Protein AF-A0A258F0G2-F1 (afdb_monomer)

Foldseek 3Di:
DDDDDDVVDDDDDDDDPCRQVVCAVQWPDHSVVCVVDDDDDDTDGPPCPLCNLLVVCQVPVDDRPDLSVLCVHQACRVVHVNVVVVVVCVVPPDDDDDAPLCVVLVVLVVVLVVCVVVPDDNVVSVVVSVVSSVVVCVVCVNRVD

Secondary structure (DSSP, 8-state):
------TT-------STTHHHHHTTTBSS--THHHHS-------BSS--HHHHHHHHHHH-PPPSSHHHHTTSTTTSTT-TTTHHHHHHHHH--PPPP-TTHHHHHHHHHHHHHHHHTT--HHHHHHHHHHHHHHHHHHTGGGG-

Mean predicted aligned error: 9.6 Å

pLDDT: mean 90.9, std 8.43, range [42.31, 98.75]

Solvent-accessible surface area (backbone atoms only — not comparable to full-atom values): 8916 Å² total; per-residue (Å²): 134,89,75,90,80,66,88,90,63,81,90,82,88,83,78,67,98,53,44,61,68,64,44,47,81,38,31,71,45,87,52,68,66,56,78,79,42,91,80,85,82,84,65,50,70,56,62,72,48,46,62,54,45,14,52,49,20,64,73,71,70,50,85,48,96,42,72,70,12,17,61,70,25,76,44,46,10,91,90,21,90,49,32,63,51,59,57,49,45,72,75,69,61,74,88,76,82,91,58,80,58,49,76,56,48,53,49,45,50,51,48,36,52,52,43,39,75,73,68,45,60,62,66,65,40,51,51,53,36,50,52,53,46,51,52,51,36,59,76,52,64,48,61,83,103

Radius of gyration: 25.17 Å; Cα contacts (8 Å, |Δi|>4): 102; chains: 1; bounding box: 66×37×66 Å

Sequence (145 aa):
MTGEAALDRSLWTVTGADALTFLQGLVSNDLRPLEAAPGIVWAALLTPQGKYLADFSNGIGLIPPTKTSAAMTENYKDGGPMAVFFGLTQAQALVRPVTPGYVVQAKVFEKALADIANGAEVTATLDAAVDEINADIEKNGGYGH

Structure (mmCIF, N/CA/C/O backbone):
data_AF-A0A258F0G2-F1
#
_entry.id   AF-A0A258F0G2-F1
#
loop_
_atom_site.group_PDB
_atom_site.id
_atom_site.type_symbol
_atom_site.label_atom_id
_atom_site.label_alt_id
_atom_site.label_comp_id
_atom_site.label_asym_id
_atom_site.label_entity_id
_atom_site.label_seq_id
_atom_site.pdbx_PDB_ins_code
_atom_site.Cartn_x
_atom_site.Cartn_y
_atom_site.Cartn_z
_atom_site.occupancy
_atom_site.B_iso_or_equiv
_atom_site.auth_seq_id
_atom_site.auth_comp_id
_atom_site.auth_asym_id
_atom_site.auth_atom_id
_atom_site.pdbx_PDB_model_num
ATOM 1 N N . MET A 1 1 ? -41.819 8.157 30.376 1.00 42.31 1 MET A N 1
ATOM 2 C CA . MET A 1 1 ? -41.319 8.013 28.995 1.00 42.31 1 MET A CA 1
ATOM 3 C C . MET A 1 1 ? -40.716 6.634 28.864 1.00 42.31 1 MET A C 1
ATOM 5 O O . MET A 1 1 ? -39.792 6.324 29.603 1.00 42.31 1 MET A O 1
ATOM 9 N N . THR A 1 2 ? -41.272 5.797 28.000 1.00 59.69 2 THR A N 1
ATOM 10 C CA . THR A 1 2 ? -40.657 4.532 27.589 1.00 59.69 2 THR A CA 1
ATOM 11 C C . THR A 1 2 ? -39.527 4.874 26.619 1.00 59.69 2 THR A C 1
ATOM 13 O O . THR A 1 2 ? -39.788 5.421 25.552 1.00 59.69 2 THR A O 1
ATOM 16 N N . GLY A 1 3 ? -38.277 4.666 27.037 1.00 69.88 3 GLY A N 1
ATOM 17 C CA . GLY A 1 3 ? -37.106 4.872 26.182 1.00 69.88 3 GLY A CA 1
ATOM 18 C C . GLY A 1 3 ? -37.021 3.819 25.076 1.00 69.88 3 GLY A C 1
ATOM 19 O O . GLY A 1 3 ? -37.600 2.739 25.195 1.00 69.88 3 GLY A O 1
ATOM 20 N N . GLU A 1 4 ? -36.305 4.142 24.003 1.00 75.75 4 GLU A N 1
ATOM 21 C CA . GLU A 1 4 ? -36.025 3.221 22.900 1.00 75.75 4 GLU A CA 1
ATOM 22 C C . GLU A 1 4 ? -35.183 2.030 23.388 1.00 75.75 4 GLU A C 1
ATOM 24 O O . GLU A 1 4 ? -34.173 2.210 24.071 1.00 75.75 4 GLU A O 1
ATOM 29 N N . ALA A 1 5 ? -35.606 0.808 23.053 1.00 77.12 5 ALA A N 1
ATOM 30 C CA . ALA A 1 5 ? -34.895 -0.422 23.383 1.00 77.12 5 ALA A CA 1
ATOM 31 C C . ALA A 1 5 ? -34.217 -0.982 22.125 1.00 77.12 5 ALA A C 1
ATOM 33 O O . ALA A 1 5 ? -34.892 -1.441 21.206 1.00 77.12 5 ALA A O 1
ATOM 34 N N . ALA A 1 6 ? -32.884 -0.973 22.102 1.00 78.06 6 ALA A N 1
ATOM 35 C CA . ALA A 1 6 ? -32.083 -1.598 21.052 1.00 78.06 6 ALA A CA 1
ATOM 36 C C . ALA A 1 6 ? -31.651 -3.004 21.504 1.00 78.06 6 ALA A C 1
ATOM 38 O O . ALA A 1 6 ? -30.596 -3.176 22.116 1.00 78.06 6 ALA A O 1
ATOM 39 N N . LEU A 1 7 ? -32.512 -3.999 21.262 1.00 84.62 7 LEU A N 1
ATOM 40 C CA . LEU A 1 7 ? -32.326 -5.393 21.708 1.00 84.62 7 LEU A CA 1
ATOM 41 C C . LEU A 1 7 ? -31.126 -6.100 21.048 1.00 84.62 7 LEU A C 1
ATOM 43 O O . LEU A 1 7 ? -30.706 -7.159 21.502 1.00 84.62 7 LEU A O 1
ATOM 47 N N . ASP A 1 8 ? -30.580 -5.517 19.985 1.00 88.44 8 ASP A N 1
ATOM 48 C CA . ASP A 1 8 ? -29.415 -5.975 19.231 1.00 88.44 8 ASP A CA 1
ATOM 49 C C . ASP A 1 8 ? -28.083 -5.410 19.760 1.00 88.44 8 ASP A C 1
ATOM 51 O O . ASP A 1 8 ? -27.016 -5.754 19.250 1.00 88.44 8 ASP A O 1
ATOM 55 N N . ARG A 1 9 ? -28.118 -4.548 20.784 1.00 84.06 9 ARG A N 1
ATOM 56 C CA . ARG A 1 9 ? -26.926 -3.915 21.363 1.00 84.06 9 ARG A CA 1
ATOM 57 C C . ARG A 1 9 ? -26.572 -4.520 22.712 1.00 84.0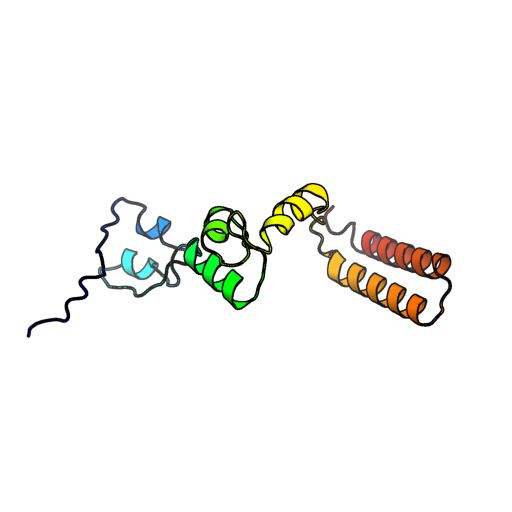6 9 ARG A C 1
ATOM 59 O O . ARG A 1 9 ? -27.430 -4.893 23.506 1.00 84.06 9 ARG A O 1
ATOM 66 N N . SER A 1 10 ? -25.277 -4.573 23.000 1.00 86.00 10 SER A N 1
ATOM 67 C CA . SER A 1 10 ? -24.752 -4.999 24.298 1.00 86.00 10 SER A CA 1
ATOM 68 C C . SER A 1 10 ? -23.925 -3.884 24.921 1.00 86.00 10 SER A C 1
ATOM 70 O O . SER A 1 10 ? -23.143 -3.230 24.230 1.00 86.00 10 SER A O 1
ATOM 72 N N . LEU A 1 11 ? -24.079 -3.686 26.231 1.00 86.94 11 LEU A N 1
ATOM 73 C CA . LEU A 1 11 ? -23.231 -2.789 27.008 1.00 86.94 11 LEU A CA 1
ATOM 74 C C . LEU A 1 11 ? -22.056 -3.579 27.582 1.00 86.94 11 LEU A C 1
ATOM 76 O O . LEU A 1 11 ? -22.252 -4.603 28.234 1.00 86.94 11 LEU A O 1
ATOM 80 N N . TRP A 1 12 ? -20.850 -3.074 27.354 1.00 87.06 12 TRP A N 1
ATOM 81 C CA . TRP A 1 12 ? -19.622 -3.628 27.908 1.00 87.06 12 TRP A CA 1
ATOM 82 C C . TRP A 1 12 ? -19.013 -2.604 28.858 1.00 87.06 12 TRP A C 1
ATOM 84 O O . TRP A 1 12 ? -18.847 -1.441 28.492 1.00 87.06 12 TRP A O 1
ATOM 94 N N . THR A 1 13 ? -18.671 -3.039 30.070 1.00 92.62 13 THR A N 1
ATOM 95 C CA . THR A 1 13 ? -17.966 -2.199 31.043 1.00 92.62 13 THR A CA 1
ATOM 96 C C . THR A 1 13 ? -16.479 -2.512 30.977 1.00 92.62 13 THR A C 1
ATOM 98 O O . THR A 1 13 ? -16.071 -3.645 31.225 1.00 92.62 13 THR A O 1
ATOM 101 N N . VAL A 1 14 ? -15.669 -1.503 30.661 1.00 88.12 14 VAL A N 1
ATOM 102 C CA . VAL A 1 14 ? -14.205 -1.592 30.682 1.00 88.12 14 VAL A CA 1
ATOM 103 C C . VAL A 1 14 ? -13.708 -0.951 31.976 1.00 88.12 14 VAL A C 1
ATOM 105 O O . VAL A 1 14 ? -14.079 0.178 32.289 1.00 88.12 14 VAL A O 1
ATOM 108 N N . THR A 1 15 ? -12.897 -1.674 32.747 1.00 90.62 15 THR A N 1
ATOM 109 C CA . THR A 1 15 ? -12.404 -1.246 34.069 1.00 90.62 15 THR A CA 1
ATOM 110 C C . THR A 1 15 ? -10.882 -1.329 34.146 1.00 90.62 15 THR A C 1
ATOM 112 O O . THR A 1 15 ? -10.275 -2.100 33.409 1.00 90.62 15 THR A O 1
ATOM 115 N N . GLY A 1 16 ? -10.274 -0.611 35.092 1.00 93.44 16 GLY A N 1
ATOM 116 C CA . GLY A 1 16 ? -8.824 -0.598 35.324 1.00 93.44 16 GLY A CA 1
ATOM 117 C C . GLY A 1 16 ? -8.245 0.813 35.217 1.00 93.44 16 GLY A C 1
ATOM 118 O O . GLY A 1 16 ? -8.869 1.689 34.622 1.00 93.44 16 GLY A O 1
ATOM 119 N N . ALA A 1 17 ? -7.064 1.033 35.804 1.00 92.38 17 ALA A N 1
ATOM 120 C CA . ALA A 1 17 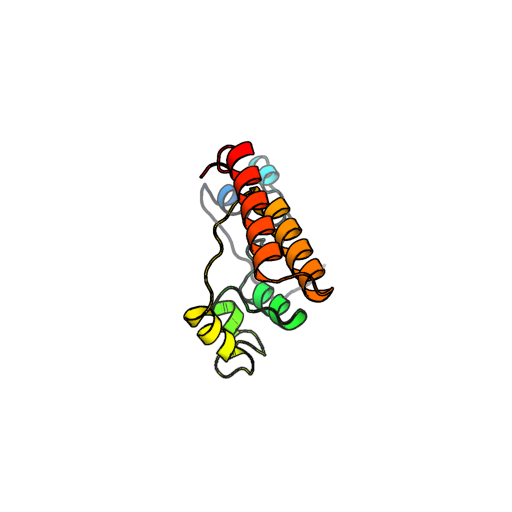? -6.420 2.351 35.832 1.00 92.38 17 ALA A CA 1
ATOM 121 C C . ALA A 1 17 ? -6.092 2.883 34.424 1.00 92.38 17 ALA A C 1
ATOM 123 O O . ALA A 1 17 ? -6.167 4.084 34.189 1.00 92.38 17 ALA A O 1
ATOM 124 N N . ASP A 1 18 ? -5.819 1.979 33.480 1.00 91.44 18 ASP A N 1
ATOM 125 C CA . ASP A 1 18 ? -5.382 2.324 32.126 1.00 91.44 18 ASP A CA 1
ATOM 126 C C . ASP A 1 18 ? -6.517 2.324 31.092 1.00 91.44 18 ASP A C 1
ATOM 128 O O . ASP A 1 18 ? -6.251 2.434 29.900 1.00 91.44 18 ASP A O 1
ATOM 132 N N . ALA A 1 19 ? -7.786 2.183 31.498 1.00 91.75 19 ALA A N 1
ATOM 133 C CA . ALA A 1 19 ? -8.899 2.003 30.557 1.00 91.75 19 ALA A CA 1
ATOM 134 C C . ALA A 1 19 ? -9.026 3.152 29.537 1.00 91.75 19 ALA A C 1
ATOM 136 O O . ALA A 1 19 ? -9.220 2.898 28.347 1.00 91.75 19 ALA A O 1
ATOM 137 N N . LEU A 1 20 ? -8.884 4.407 29.983 1.00 90.75 20 LEU A N 1
ATOM 138 C CA . LEU A 1 20 ? -8.957 5.581 29.104 1.00 90.75 20 LEU A CA 1
ATOM 139 C C . LEU A 1 20 ? -7.747 5.656 28.169 1.00 90.75 20 LEU A C 1
ATOM 141 O O . LEU A 1 20 ? -7.921 5.762 26.957 1.00 90.75 20 LEU A O 1
ATOM 145 N N . THR A 1 21 ? -6.537 5.508 28.708 1.00 89.62 21 THR A N 1
ATOM 146 C CA . THR A 1 21 ? -5.292 5.528 27.928 1.00 89.62 21 THR A CA 1
ATOM 147 C C . THR A 1 21 ? -5.233 4.392 26.909 1.00 89.62 21 THR A C 1
ATOM 149 O O . THR A 1 21 ? -4.765 4.594 25.795 1.00 89.62 21 THR A O 1
ATOM 152 N N . PHE A 1 22 ? -5.741 3.208 27.261 1.00 87.25 22 PHE A N 1
ATOM 153 C CA . PHE A 1 22 ? -5.838 2.065 26.356 1.00 87.25 22 PHE A CA 1
ATOM 154 C C . PHE A 1 22 ? -6.774 2.346 25.178 1.00 87.25 22 PHE A C 1
ATOM 156 O O . PHE A 1 22 ? -6.454 2.007 24.043 1.00 87.25 22 PHE A O 1
ATOM 163 N N . LEU A 1 23 ? -7.936 2.956 25.434 1.00 89.75 23 LEU A N 1
ATOM 164 C CA . LEU A 1 23 ? -8.902 3.284 24.386 1.00 89.75 23 LEU A CA 1
ATOM 165 C C . LEU A 1 23 ? -8.477 4.503 23.551 1.00 89.75 23 LEU A C 1
ATOM 167 O O . LEU A 1 23 ? -8.910 4.634 22.402 1.00 89.75 23 LEU A O 1
ATOM 171 N N . GLN A 1 24 ? -7.622 5.379 24.083 1.00 89.00 24 GLN A N 1
ATOM 172 C CA . GLN A 1 24 ? -7.082 6.518 23.350 1.00 89.00 24 GLN A CA 1
ATOM 173 C C . GLN A 1 24 ? -6.286 6.033 22.125 1.00 89.00 24 GLN A C 1
ATOM 175 O O . GLN A 1 24 ? -5.352 5.245 22.232 1.00 89.00 24 GLN A O 1
ATOM 180 N N . GLY A 1 25 ? -6.667 6.493 20.930 1.00 81.25 25 GLY A N 1
ATOM 181 C CA . GLY A 1 25 ? -6.082 6.020 19.667 1.00 81.25 25 GLY A CA 1
ATOM 182 C C . GLY A 1 25 ? -6.659 4.695 19.144 1.00 81.25 25 GLY A C 1
ATOM 183 O O . GLY A 1 25 ? -6.404 4.343 17.995 1.00 81.25 25 GLY A O 1
ATOM 184 N N . LEU A 1 26 ? -7.495 4.001 19.927 1.00 87.38 26 LEU A N 1
ATOM 185 C CA . LEU A 1 26 ? -8.332 2.890 19.456 1.00 87.38 26 LEU A CA 1
ATOM 186 C C . LEU A 1 26 ? -9.753 3.325 19.104 1.00 87.38 26 LEU A C 1
ATOM 188 O O . LEU A 1 26 ? -10.487 2.528 18.524 1.00 87.38 26 LEU A O 1
ATOM 192 N N . VAL A 1 27 ? -10.153 4.555 19.433 1.00 88.94 27 VAL A N 1
ATOM 193 C CA . VAL A 1 27 ? -11.466 5.120 19.100 1.00 88.94 27 VAL A CA 1
ATOM 194 C C . VAL A 1 27 ? -11.346 6.460 18.377 1.00 88.94 27 VAL A C 1
ATOM 196 O O . VAL A 1 27 ? -10.351 7.166 18.505 1.00 88.94 27 VAL A O 1
ATOM 199 N N . SER A 1 28 ? -12.362 6.813 17.591 1.00 88.38 28 SER A N 1
ATOM 200 C CA . SER A 1 28 ? -12.344 7.927 16.637 1.00 88.38 28 SER A CA 1
ATOM 201 C C . SER A 1 28 ? -12.484 9.310 17.273 1.00 88.38 28 SER A C 1
ATOM 203 O O . SER A 1 28 ? -12.701 10.283 16.554 1.00 88.38 28 SER A O 1
ATOM 205 N N . ASN A 1 29 ? -12.449 9.401 18.602 1.00 93.00 29 ASN A N 1
ATOM 206 C CA . ASN A 1 29 ? -12.651 10.641 19.335 1.00 93.00 29 ASN A CA 1
ATOM 207 C C . ASN A 1 29 ? -11.731 10.715 20.558 1.00 93.00 29 ASN A C 1
ATOM 209 O O . ASN A 1 29 ? -11.287 9.689 21.070 1.00 93.00 29 ASN A O 1
ATOM 213 N N . ASP A 1 30 ? -11.456 11.931 21.020 1.00 92.75 30 ASP A N 1
ATOM 214 C CA . ASP A 1 30 ? -10.577 12.174 22.159 1.00 92.75 30 ASP A CA 1
ATOM 215 C C . ASP A 1 30 ? -11.269 11.814 23.481 1.00 92.75 30 ASP A C 1
ATOM 217 O O . ASP A 1 30 ? -12.341 12.338 23.790 1.00 92.75 30 ASP A O 1
ATOM 221 N N . LEU A 1 31 ? -10.652 10.931 24.269 1.00 92.81 31 LEU A N 1
ATOM 222 C CA . LEU A 1 31 ? -11.180 10.483 25.559 1.00 92.81 31 LEU A CA 1
ATOM 223 C C . LEU A 1 31 ? -10.616 11.263 26.746 1.00 92.81 31 LEU A C 1
ATOM 225 O O . LEU A 1 31 ? -11.175 11.166 27.836 1.00 92.81 31 LEU A O 1
ATOM 229 N N . ARG A 1 32 ? -9.578 12.086 26.548 1.00 92.44 32 ARG A N 1
ATOM 230 C CA . ARG A 1 32 ? -8.964 12.899 27.616 1.00 92.44 32 ARG A CA 1
ATOM 231 C C . ARG A 1 32 ? -9.956 13.749 28.422 1.00 92.44 32 ARG A C 1
ATOM 233 O O . ARG A 1 32 ? -9.755 13.875 29.627 1.00 92.44 32 ARG A O 1
ATOM 240 N N . PRO A 1 33 ? -11.056 14.296 27.858 1.00 93.56 33 PRO A N 1
ATOM 241 C CA . PRO A 1 33 ? -12.056 14.992 28.670 1.00 93.56 33 PRO A CA 1
ATOM 242 C C . PRO A 1 33 ? -12.650 14.138 29.804 1.00 93.56 33 PRO A C 1
ATOM 244 O O . PRO A 1 33 ? -13.001 14.682 30.850 1.00 93.56 33 PRO A O 1
ATOM 247 N N . LEU A 1 34 ? -12.726 12.814 29.625 1.00 92.25 34 LEU A N 1
ATOM 248 C CA . LEU A 1 34 ? -13.247 11.875 30.624 1.00 92.25 34 LEU A CA 1
ATOM 249 C C . LEU A 1 34 ? -12.269 11.619 31.781 1.00 92.25 34 LEU A C 1
ATOM 251 O O . LEU A 1 34 ? -12.687 11.115 32.821 1.00 92.25 34 LEU A O 1
ATOM 255 N N . GLU A 1 35 ? -10.991 11.981 31.633 1.00 89.81 35 GLU A N 1
ATOM 256 C CA . GLU A 1 35 ? -10.020 11.964 32.737 1.00 89.81 35 GLU A CA 1
ATOM 257 C C . GLU A 1 35 ? -10.294 13.099 33.733 1.00 89.81 35 GLU A C 1
ATOM 259 O O . GLU A 1 35 ? -10.053 12.955 34.930 1.00 89.81 35 GLU A O 1
ATOM 264 N N . ALA A 1 36 ? -10.812 14.232 33.244 1.00 90.12 36 ALA A N 1
ATOM 265 C CA . ALA A 1 36 ? -11.042 15.427 34.049 1.00 90.12 36 ALA A CA 1
ATOM 266 C C . ALA A 1 36 ? -12.401 15.420 34.767 1.00 90.12 36 ALA A C 1
ATOM 268 O O . ALA A 1 36 ? -12.507 15.938 35.880 1.00 90.12 36 ALA A O 1
ATOM 269 N N . ALA A 1 37 ? -13.447 14.869 34.141 1.00 92.00 37 ALA A N 1
ATOM 270 C CA . ALA A 1 37 ? -14.789 14.805 34.718 1.00 92.00 37 ALA A CA 1
ATOM 271 C C . ALA A 1 37 ? -15.653 13.692 34.087 1.00 92.00 37 ALA A C 1
ATOM 273 O O . ALA A 1 37 ? -15.432 13.323 32.932 1.00 92.00 37 ALA A O 1
ATOM 274 N N . PRO A 1 38 ? -16.690 13.192 34.792 1.00 90.81 38 PRO A N 1
ATOM 275 C CA . PRO A 1 38 ? -17.660 12.263 34.213 1.00 90.81 38 PRO A CA 1
ATOM 276 C C . PRO A 1 38 ? -18.366 12.843 32.979 1.00 90.81 38 PRO A C 1
ATOM 278 O O . PRO A 1 38 ? -18.759 14.010 32.968 1.00 90.81 38 PRO A O 1
ATOM 281 N N . GLY A 1 39 ? -18.594 12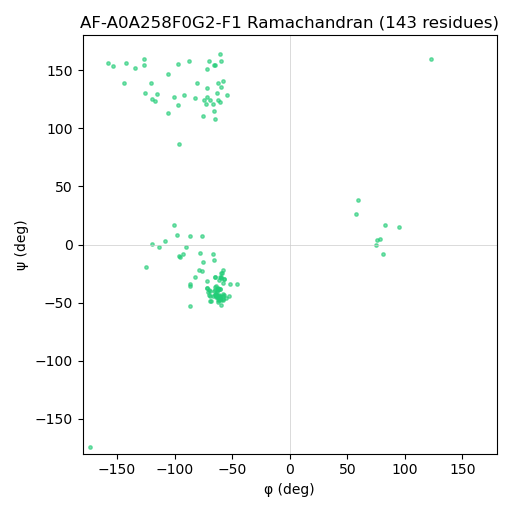.010 31.962 1.00 91.38 39 GLY A N 1
ATOM 282 C CA . GLY A 1 39 ? -19.249 12.421 30.721 1.00 91.38 39 GLY A CA 1
ATOM 283 C C . GLY A 1 39 ? -19.532 11.258 29.770 1.00 91.38 39 GLY A C 1
ATOM 284 O O . GLY A 1 39 ? -19.323 10.095 30.110 1.00 91.38 39 GLY A O 1
ATOM 285 N N . ILE A 1 40 ? -20.015 11.584 28.568 1.00 92.44 40 ILE A N 1
ATOM 286 C CA . ILE A 1 40 ? -20.264 10.631 27.478 1.00 92.44 40 ILE A CA 1
ATOM 287 C C . ILE A 1 40 ? -19.525 11.131 26.239 1.00 92.44 40 ILE A C 1
ATOM 289 O O . ILE A 1 40 ? -19.684 12.285 25.845 1.00 92.44 40 ILE A O 1
ATOM 293 N N . VAL A 1 41 ? -18.755 10.248 25.605 1.00 92.00 41 VAL A N 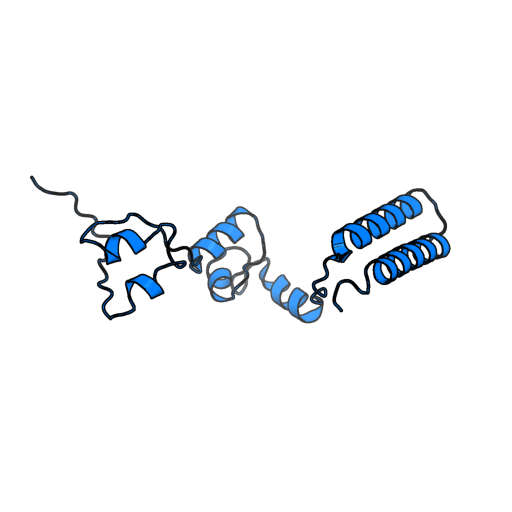1
ATOM 294 C CA . VAL A 1 41 ? -18.107 10.504 24.315 1.00 92.00 41 VAL A CA 1
ATOM 295 C C . VAL A 1 41 ? -18.667 9.522 23.296 1.00 92.00 41 VAL A C 1
ATOM 297 O O . VAL A 1 41 ? -18.604 8.310 23.489 1.00 92.00 41 VAL A O 1
ATOM 300 N N . TRP A 1 42 ? -19.217 10.043 22.200 1.00 91.75 42 TRP A N 1
ATOM 301 C CA . TRP A 1 42 ? -19.564 9.225 21.043 1.00 91.75 42 TRP A CA 1
ATOM 302 C C . TRP A 1 42 ? -18.314 9.001 20.189 1.00 91.75 42 TRP A C 1
ATOM 304 O O . TRP A 1 42 ? -17.647 9.966 19.803 1.00 91.75 42 TRP A O 1
ATOM 314 N N . ALA A 1 43 ? -17.993 7.740 19.903 1.00 90.00 43 ALA A N 1
ATOM 315 C CA . ALA A 1 43 ? -16.844 7.363 19.091 1.00 90.00 43 ALA A CA 1
ATOM 316 C C . ALA A 1 43 ? -17.076 6.011 18.400 1.00 90.00 43 ALA A C 1
ATOM 318 O O . ALA A 1 43 ? -17.815 5.164 18.901 1.00 90.00 43 ALA A O 1
ATOM 319 N N . ALA A 1 44 ? -16.417 5.802 17.263 1.00 84.56 44 ALA A N 1
ATOM 320 C CA . ALA A 1 44 ? -16.275 4.496 16.626 1.00 84.56 44 ALA A CA 1
ATOM 321 C C . ALA A 1 44 ? -14.927 3.874 17.015 1.00 84.56 44 ALA A C 1
ATOM 323 O O . ALA A 1 44 ? -13.986 4.602 17.314 1.00 84.56 44 ALA A O 1
ATOM 324 N N . LEU A 1 45 ? -14.793 2.549 16.982 1.00 83.56 45 LEU A N 1
ATOM 325 C CA . LEU A 1 45 ? -13.488 1.894 17.114 1.00 83.56 45 LEU A CA 1
ATOM 326 C C . LEU A 1 45 ? -12.661 2.116 15.833 1.00 83.56 45 LEU A C 1
ATOM 328 O O . LEU A 1 45 ? -13.129 1.818 14.738 1.00 83.56 45 LEU A O 1
ATOM 332 N N . LEU A 1 46 ? -11.438 2.626 15.980 1.00 72.75 46 LEU A N 1
ATOM 333 C CA . LEU A 1 46 ? -10.476 2.880 14.902 1.00 72.75 46 LEU A CA 1
ATOM 334 C C . LEU A 1 46 ? -9.755 1.628 14.427 1.00 72.75 46 LEU A C 1
ATOM 336 O O . LEU A 1 46 ? -9.245 1.619 13.310 1.00 72.75 46 LEU A O 1
ATOM 340 N N . THR A 1 47 ? -9.685 0.579 15.248 1.00 65.06 47 THR A N 1
ATOM 341 C CA . THR A 1 47 ? -9.201 -0.712 14.764 1.00 65.06 47 THR A CA 1
ATOM 342 C C . THR A 1 47 ? -10.210 -1.219 13.746 1.00 65.06 47 THR A C 1
ATOM 344 O O . THR A 1 47 ? -11.348 -1.487 14.127 1.00 65.06 47 THR A O 1
ATOM 347 N N . PRO A 1 48 ? -9.855 -1.350 12.456 1.00 60.88 48 PRO A N 1
ATOM 348 C CA . PRO A 1 48 ? -10.790 -1.911 11.508 1.00 60.88 48 PRO A CA 1
ATOM 349 C C . PRO A 1 48 ? -11.008 -3.363 11.930 1.00 60.88 48 PRO A C 1
ATOM 351 O O . PRO A 1 48 ? -10.109 -4.201 11.833 1.00 60.88 48 PRO A O 1
ATOM 354 N N . GLN A 1 49 ? -12.187 -3.661 12.480 1.00 69.81 49 GLN A N 1
ATOM 355 C CA . GLN A 1 49 ? -12.531 -5.041 12.795 1.00 69.81 49 GLN A CA 1
ATOM 356 C C . GLN A 1 49 ? -12.497 -5.834 11.487 1.00 69.81 49 GLN A C 1
ATOM 358 O O . GLN A 1 49 ? -12.666 -5.264 10.405 1.00 69.81 49 GLN A O 1
ATOM 363 N N . GLY A 1 50 ? -12.327 -7.157 11.574 1.00 73.81 50 GLY A N 1
ATOM 364 C CA . GLY A 1 50 ? -12.330 -8.027 10.391 1.00 73.81 50 GLY A CA 1
ATOM 365 C C . GLY A 1 50 ? -13.484 -7.715 9.429 1.00 73.81 50 GLY A C 1
ATOM 366 O O . GLY A 1 50 ? -13.278 -7.729 8.219 1.00 73.81 50 GLY A O 1
ATOM 367 N N . LYS A 1 51 ? -14.640 -7.299 9.970 1.00 80.75 51 LYS A N 1
ATOM 368 C CA . LYS A 1 51 ? -15.796 -6.833 9.204 1.00 80.75 51 LYS A CA 1
ATOM 369 C C . LYS A 1 51 ? -15.527 -5.578 8.364 1.00 80.75 51 LYS A C 1
ATOM 371 O O . LYS A 1 51 ? -15.830 -5.604 7.183 1.00 80.75 51 LYS A O 1
ATOM 376 N N . TYR A 1 52 ? -14.950 -4.509 8.917 1.00 83.25 52 TYR A N 1
ATOM 377 C CA . TYR A 1 52 ? -14.656 -3.294 8.142 1.00 83.25 52 TYR A CA 1
ATOM 378 C C . TYR A 1 52 ? -13.682 -3.595 6.998 1.00 83.25 52 TYR A C 1
ATOM 380 O O . TYR A 1 52 ? -13.916 -3.204 5.860 1.00 83.25 52 TYR A O 1
ATOM 388 N N . LEU A 1 53 ? -12.617 -4.356 7.273 1.00 87.62 53 LEU A N 1
ATOM 389 C CA . LEU A 1 53 ? -11.661 -4.780 6.241 1.00 87.62 53 LEU A CA 1
ATOM 390 C C . LEU A 1 53 ? -12.319 -5.651 5.162 1.00 87.62 53 LEU A C 1
ATOM 392 O O . LEU A 1 53 ? -11.979 -5.534 3.986 1.00 87.62 53 LEU A O 1
ATOM 396 N N . ALA A 1 54 ? -13.245 -6.526 5.559 1.00 90.00 54 ALA A N 1
ATOM 397 C CA . ALA A 1 54 ? -13.991 -7.371 4.638 1.00 90.00 54 ALA A CA 1
ATOM 398 C C . ALA A 1 54 ? -14.984 -6.564 3.794 1.00 90.00 54 ALA A C 1
ATOM 400 O O . ALA A 1 54 ? -15.043 -6.761 2.585 1.00 90.00 54 ALA A O 1
ATOM 401 N N . ASP A 1 55 ? -15.709 -5.623 4.401 1.00 91.38 55 ASP A N 1
ATOM 402 C CA . ASP A 1 55 ? -16.643 -4.731 3.711 1.00 91.38 55 ASP A CA 1
ATOM 403 C C . ASP A 1 55 ? -15.899 -3.864 2.684 1.00 91.38 55 ASP A C 1
ATOM 405 O O . ASP A 1 55 ? -16.338 -3.757 1.541 1.00 91.38 55 ASP A O 1
ATOM 409 N N . PHE A 1 56 ? -14.733 -3.314 3.050 1.00 90.81 56 PHE A N 1
ATOM 410 C CA . PHE A 1 56 ? -13.866 -2.601 2.109 1.00 90.81 56 PHE A CA 1
ATOM 411 C C . PHE A 1 56 ? -13.434 -3.508 0.963 1.00 90.81 56 PHE A C 1
ATOM 413 O O . PHE A 1 56 ? -13.638 -3.164 -0.195 1.00 90.81 56 PHE A O 1
ATOM 420 N N . SER A 1 57 ? -12.892 -4.688 1.262 1.00 93.69 57 SER A N 1
ATOM 421 C CA . SER A 1 57 ? -12.481 -5.636 0.223 1.00 93.69 57 SER A CA 1
ATOM 422 C C . SER A 1 57 ? -13.629 -6.012 -0.717 1.00 93.69 57 SER A C 1
ATOM 424 O O . SER A 1 57 ? -13.442 -5.995 -1.929 1.00 93.69 57 SER A O 1
ATOM 426 N N . ASN A 1 58 ? -14.827 -6.274 -0.193 1.00 93.62 58 ASN A N 1
ATOM 427 C CA . ASN A 1 58 ? -15.999 -6.563 -1.017 1.00 93.62 58 ASN A CA 1
ATOM 428 C C . ASN A 1 58 ? -16.412 -5.349 -1.867 1.00 93.62 58 ASN A C 1
ATOM 430 O O . ASN A 1 58 ? -16.815 -5.519 -3.013 1.00 93.62 58 ASN A O 1
ATOM 434 N N . GLY A 1 59 ? -16.290 -4.132 -1.330 1.00 94.12 59 GLY A N 1
ATOM 435 C CA . GLY A 1 59 ? -16.653 -2.902 -2.033 1.00 94.12 59 GLY A CA 1
ATOM 436 C C . GLY A 1 59 ? -15.694 -2.505 -3.160 1.00 94.12 59 GLY A C 1
ATOM 437 O O . GLY A 1 59 ? -16.151 -2.001 -4.182 1.00 94.12 59 GLY A O 1
ATOM 438 N N . ILE A 1 60 ? -14.380 -2.716 -2.994 1.00 93.81 60 ILE A N 1
ATOM 439 C CA . ILE A 1 60 ? -13.352 -2.250 -3.954 1.00 93.81 60 ILE A CA 1
ATOM 440 C C . ILE A 1 60 ? -12.507 -3.369 -4.582 1.00 93.81 60 ILE A C 1
ATOM 442 O O . ILE A 1 60 ? -11.612 -3.096 -5.376 1.00 93.81 60 ILE A O 1
ATOM 446 N N . GLY A 1 61 ? -12.765 -4.630 -4.235 1.00 91.31 61 GLY A N 1
ATOM 447 C CA . GLY A 1 61 ? -12.125 -5.813 -4.822 1.00 91.31 61 GLY A CA 1
ATOM 448 C C . GLY A 1 61 ? -10.685 -6.089 -4.371 1.00 91.31 61 GLY A C 1
ATOM 449 O O . GLY A 1 61 ? -10.064 -7.031 -4.866 1.00 91.31 61 GLY A O 1
ATOM 450 N N . LEU A 1 62 ? -10.132 -5.306 -3.440 1.00 92.19 62 LEU A N 1
ATOM 451 C CA . LEU A 1 62 ? -8.752 -5.478 -2.969 1.00 92.19 62 LEU A CA 1
ATOM 452 C C . LEU A 1 62 ? -8.580 -6.726 -2.097 1.00 92.19 62 LEU A C 1
ATOM 454 O O . LEU A 1 62 ? -9.494 -7.113 -1.370 1.00 92.19 62 LEU A O 1
ATOM 458 N N . ILE A 1 63 ? -7.377 -7.305 -2.112 1.00 92.50 63 ILE A N 1
ATOM 459 C CA . ILE A 1 63 ? -6.998 -8.423 -1.239 1.00 92.50 63 ILE A CA 1
ATOM 460 C C . ILE A 1 63 ? -7.069 -7.969 0.235 1.00 92.50 63 ILE A C 1
ATOM 462 O O . ILE A 1 63 ? -6.408 -6.993 0.602 1.00 92.50 63 ILE A O 1
ATOM 466 N N . PRO A 1 64 ? -7.829 -8.657 1.107 1.00 92.19 64 PRO A N 1
ATOM 467 C CA . PRO A 1 64 ? -7.878 -8.349 2.532 1.00 92.19 64 PRO A CA 1
ATOM 468 C C . PRO A 1 64 ? -6.509 -8.523 3.203 1.00 92.19 64 PRO A C 1
ATOM 470 O O . PRO A 1 64 ? -5.838 -9.528 2.969 1.00 92.19 64 PRO A O 1
ATOM 473 N N . PRO A 1 65 ? -6.110 -7.620 4.114 1.00 88.50 65 PRO A N 1
ATOM 474 C CA . PRO A 1 65 ? -4.782 -7.669 4.727 1.00 88.50 65 PRO A CA 1
ATOM 475 C C . PRO A 1 65 ? -4.651 -8.729 5.834 1.00 88.50 65 PRO A C 1
ATOM 477 O O . PRO A 1 65 ? -3.556 -8.945 6.348 1.00 88.50 65 PRO A O 1
ATOM 480 N N . THR A 1 66 ? -5.745 -9.392 6.234 1.00 87.25 66 THR A N 1
ATOM 481 C CA . THR A 1 66 ? -5.728 -10.439 7.268 1.00 87.25 66 THR A CA 1
ATOM 482 C C . THR A 1 66 ? -6.538 -11.658 6.840 1.00 87.25 66 THR A C 1
ATOM 484 O O . THR A 1 66 ? -7.534 -11.533 6.128 1.00 87.25 66 THR A O 1
ATOM 487 N N . LYS A 1 67 ? -6.168 -12.842 7.344 1.00 86.75 67 LYS A N 1
ATOM 488 C CA . LYS A 1 67 ? -6.933 -14.082 7.117 1.00 86.75 67 LYS A CA 1
ATOM 489 C C . LYS A 1 67 ? -8.360 -13.990 7.666 1.00 86.75 67 LYS A C 1
ATOM 491 O O . LYS A 1 67 ? -9.296 -14.464 7.034 1.00 86.75 67 LYS A O 1
ATOM 496 N N . THR A 1 68 ? -8.527 -13.343 8.819 1.00 87.62 68 THR A N 1
ATOM 497 C CA . THR A 1 68 ? -9.832 -13.177 9.470 1.00 87.62 68 THR A CA 1
ATOM 498 C C . THR A 1 68 ? -10.786 -12.344 8.622 1.00 87.62 68 THR A C 1
ATOM 500 O O . THR A 1 68 ? -11.947 -12.713 8.488 1.00 87.62 68 THR A O 1
ATOM 503 N N . SER A 1 69 ? -10.315 -11.247 8.019 1.00 90.00 69 SER A N 1
ATOM 504 C CA . SER A 1 69 ? -11.145 -10.470 7.096 1.00 90.00 69 SER A CA 1
ATOM 505 C C . SER A 1 69 ? -11.359 -11.198 5.773 1.00 90.00 69 SER A C 1
ATOM 507 O O . SER A 1 69 ? -12.473 -11.177 5.266 1.00 90.00 69 SER A O 1
ATOM 509 N N . ALA A 1 70 ? -10.355 -11.915 5.254 1.00 92.06 70 ALA A N 1
ATOM 510 C CA . ALA A 1 70 ? -10.503 -12.736 4.051 1.00 92.06 70 ALA A CA 1
ATOM 511 C C . ALA A 1 70 ? -11.632 -13.763 4.164 1.00 92.06 70 ALA A C 1
ATOM 513 O O . ALA A 1 70 ? -12.486 -13.820 3.280 1.00 92.06 70 ALA A O 1
ATOM 514 N N . ALA A 1 71 ? -11.711 -14.476 5.289 1.00 92.25 71 ALA A N 1
ATOM 515 C CA . ALA A 1 71 ? -12.765 -15.452 5.563 1.00 92.25 71 ALA A CA 1
ATOM 516 C C . ALA A 1 71 ? -14.194 -14.867 5.522 1.00 92.25 71 ALA A C 1
ATOM 518 O O . ALA A 1 71 ? -15.152 -15.609 5.322 1.00 92.25 71 ALA A O 1
ATOM 519 N N . MET A 1 72 ? -14.344 -13.550 5.696 1.00 92.75 72 MET A N 1
ATOM 520 C CA . MET A 1 72 ? -15.632 -12.845 5.668 1.00 92.75 72 MET A CA 1
ATOM 521 C C . MET A 1 72 ? -15.991 -12.287 4.278 1.00 92.75 72 MET A C 1
ATOM 523 O O . MET A 1 72 ? -17.100 -11.789 4.092 1.00 92.75 72 MET A O 1
ATOM 527 N N . THR A 1 73 ? -15.073 -12.330 3.308 1.00 94.25 73 THR A N 1
ATOM 528 C CA . THR A 1 73 ? -15.302 -11.778 1.960 1.00 94.25 73 THR A CA 1
ATOM 529 C C . THR A 1 73 ? -15.957 -12.775 1.014 1.00 94.25 73 THR A C 1
ATOM 531 O O . THR A 1 73 ? -15.845 -13.987 1.182 1.00 94.25 73 THR A O 1
ATOM 534 N N . GLU A 1 74 ? -16.606 -12.272 -0.033 1.00 94.25 74 GLU A N 1
ATOM 535 C CA . GLU A 1 74 ? -17.140 -13.119 -1.103 1.00 94.25 74 GLU A CA 1
ATOM 536 C C . GLU A 1 74 ? -16.015 -13.738 -1.945 1.00 94.25 74 GLU A C 1
ATOM 538 O O . GLU A 1 74 ? -16.024 -14.940 -2.219 1.00 94.25 74 GLU A O 1
ATOM 543 N N . ASN A 1 75 ? -15.021 -12.919 -2.297 1.00 95.31 75 ASN A N 1
ATOM 544 C CA . ASN A 1 75 ? -14.002 -13.260 -3.287 1.00 95.31 75 ASN A CA 1
ATOM 545 C C . ASN A 1 75 ? -12.796 -14.015 -2.717 1.00 95.31 75 ASN A C 1
ATOM 547 O O . ASN A 1 75 ? -12.227 -14.858 -3.410 1.00 95.31 75 ASN A O 1
ATOM 551 N N . TYR A 1 76 ? -12.399 -13.714 -1.478 1.00 95.81 76 TYR A N 1
ATOM 552 C CA . TYR A 1 76 ? -11.117 -14.139 -0.905 1.00 95.81 76 TYR A CA 1
ATOM 553 C C . TYR A 1 76 ? -11.241 -15.136 0.252 1.00 95.81 76 TYR A C 1
ATOM 555 O O . TYR A 1 76 ? -10.217 -15.588 0.765 1.00 95.81 76 TYR A O 1
ATOM 563 N N . LYS A 1 77 ? -12.459 -15.504 0.668 1.00 94.94 77 LYS A N 1
ATOM 564 C CA . LYS A 1 77 ? -12.666 -16.630 1.594 1.00 94.94 77 LYS A CA 1
ATOM 565 C C . LYS A 1 77 ? -12.154 -17.935 0.985 1.00 94.94 77 LYS A C 1
ATOM 567 O O . LYS A 1 77 ? -11.991 -18.031 -0.231 1.00 94.94 77 LYS A O 1
ATOM 572 N N . ASP A 1 78 ? -11.966 -18.962 1.806 1.00 93.19 78 ASP A N 1
ATOM 573 C CA . ASP A 1 78 ? -11.552 -20.283 1.325 1.00 93.19 78 ASP A CA 1
ATOM 574 C C . ASP A 1 78 ? -12.500 -20.803 0.227 1.00 93.19 78 ASP A C 1
ATOM 576 O O . ASP A 1 78 ? -13.724 -20.787 0.373 1.00 93.19 78 ASP A O 1
ATOM 580 N N . GLY A 1 79 ? -11.923 -21.224 -0.904 1.00 92.88 79 GLY A N 1
ATOM 581 C CA . GLY A 1 79 ? -12.665 -21.644 -2.100 1.00 92.88 79 GLY A CA 1
ATOM 582 C C . GLY A 1 79 ? -13.280 -20.503 -2.925 1.00 92.88 79 GLY A C 1
ATOM 583 O O . GLY A 1 79 ? -13.903 -20.769 -3.951 1.00 92.88 79 GLY A O 1
ATOM 584 N N . GLY A 1 80 ? -13.110 -19.247 -2.507 1.00 94.38 80 GLY A N 1
ATOM 585 C CA . GLY A 1 80 ? -13.542 -18.069 -3.252 1.00 94.38 80 GLY A CA 1
ATOM 586 C C . GLY A 1 80 ? -12.770 -17.889 -4.567 1.00 94.38 80 GLY A C 1
ATOM 587 O O . GLY A 1 80 ? -11.622 -18.333 -4.684 1.00 94.38 80 GLY A O 1
ATOM 588 N N . PRO A 1 81 ? -13.366 -17.212 -5.565 1.00 95.38 81 PRO A N 1
ATOM 589 C CA . PRO A 1 81 ? -12.801 -17.089 -6.912 1.00 95.38 81 PRO A CA 1
ATOM 590 C C . PRO A 1 81 ? -11.424 -16.410 -6.952 1.00 95.38 81 PRO A C 1
ATOM 592 O O . PRO A 1 81 ? -10.648 -16.654 -7.872 1.00 95.38 81 PRO A O 1
ATOM 595 N N . MET A 1 82 ? -11.102 -15.579 -5.958 1.00 95.75 82 MET A N 1
ATOM 596 C CA . MET A 1 82 ? -9.839 -14.844 -5.862 1.00 95.75 82 MET A CA 1
ATOM 597 C C . MET A 1 82 ? -8.915 -15.378 -4.755 1.00 95.75 82 MET A C 1
ATOM 599 O O . MET A 1 82 ? -7.821 -14.849 -4.564 1.00 95.75 82 MET A O 1
ATOM 603 N N . ALA A 1 83 ? -9.285 -16.453 -4.048 1.00 93.81 83 ALA A N 1
ATOM 604 C CA . ALA A 1 83 ? -8.467 -17.020 -2.970 1.00 93.81 83 ALA A CA 1
ATOM 605 C C . ALA A 1 83 ? -7.073 -17.477 -3.451 1.00 93.81 83 ALA A C 1
ATOM 607 O O . ALA A 1 83 ? -6.099 -17.419 -2.699 1.00 93.81 83 ALA A O 1
ATOM 608 N N . VAL A 1 84 ? -6.956 -17.859 -4.731 1.00 93.94 84 VAL A N 1
ATOM 609 C CA . VAL A 1 84 ? -5.687 -18.237 -5.378 1.00 93.94 84 VAL A CA 1
ATOM 610 C C . VAL A 1 84 ? -4.624 -17.135 -5.298 1.00 93.94 84 VAL A C 1
ATOM 612 O O . VAL A 1 84 ? -3.431 -17.439 -5.221 1.00 93.94 84 VAL A O 1
ATOM 615 N N . PHE A 1 85 ? -5.031 -15.861 -5.252 1.00 92.62 85 PHE A N 1
ATOM 616 C CA . PHE A 1 85 ? -4.088 -14.748 -5.208 1.00 92.62 85 PHE A CA 1
ATOM 617 C C . PHE A 1 85 ? -3.252 -14.733 -3.930 1.00 92.62 85 PHE A C 1
ATOM 619 O O . PHE A 1 85 ? -2.104 -14.320 -4.002 1.00 92.62 85 PHE A O 1
ATOM 626 N N . PHE A 1 86 ? -3.730 -15.263 -2.797 1.00 89.75 86 PHE A N 1
ATOM 627 C CA . PHE A 1 86 ? -2.882 -15.382 -1.604 1.00 89.75 86 PHE A CA 1
ATOM 628 C C . PHE A 1 86 ? -1.675 -16.289 -1.843 1.00 89.75 86 PHE A C 1
ATOM 630 O O . PHE A 1 86 ? -0.556 -15.933 -1.476 1.00 89.75 86 PHE A O 1
ATOM 637 N N . GLY A 1 87 ? -1.893 -17.437 -2.490 1.00 88.31 87 GLY A N 1
ATOM 638 C CA . GLY A 1 87 ? -0.818 -18.361 -2.843 1.00 88.31 87 GLY A CA 1
ATOM 639 C C . GLY A 1 87 ? 0.149 -17.743 -3.852 1.00 88.31 87 GLY A C 1
ATOM 640 O O . GLY A 1 87 ? 1.361 -17.825 -3.666 1.00 88.31 87 GLY A O 1
ATOM 641 N N . LEU A 1 88 ? -0.378 -17.060 -4.876 1.00 92.31 88 LEU A N 1
ATOM 642 C CA . LEU A 1 88 ? 0.443 -16.353 -5.864 1.00 92.31 88 LEU A CA 1
ATOM 643 C C . LEU A 1 88 ? 1.272 -15.238 -5.220 1.00 92.31 88 LEU A C 1
ATOM 645 O O . LEU A 1 88 ? 2.478 -15.180 -5.435 1.00 92.31 88 LEU A O 1
ATOM 649 N N . THR A 1 89 ? 0.663 -14.393 -4.385 1.00 90.69 89 THR A N 1
ATOM 650 C CA . THR A 1 89 ? 1.365 -13.332 -3.655 1.00 90.69 89 THR A CA 1
ATOM 651 C C . THR A 1 89 ? 2.438 -13.920 -2.746 1.00 90.69 89 THR A C 1
ATOM 653 O O . THR A 1 89 ? 3.561 -13.435 -2.762 1.00 90.69 89 THR A O 1
ATOM 656 N N . GLN A 1 90 ? 2.154 -14.994 -2.006 1.00 88.88 90 GLN A N 1
ATOM 657 C CA . GLN A 1 90 ? 3.159 -15.626 -1.151 1.00 88.88 90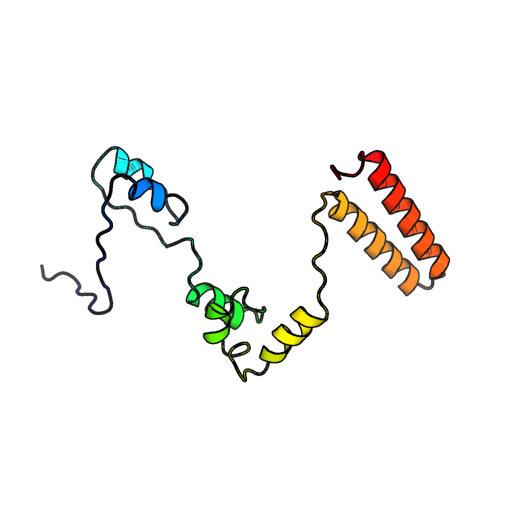 GLN A CA 1
ATOM 658 C C . GLN A 1 90 ? 4.330 -16.218 -1.953 1.00 88.88 90 GLN A C 1
ATOM 660 O O . GLN A 1 90 ? 5.465 -16.189 -1.484 1.00 88.88 90 GLN A O 1
ATOM 665 N N . ALA A 1 91 ? 4.064 -16.755 -3.144 1.00 94.56 91 ALA A N 1
ATOM 666 C CA . ALA A 1 91 ? 5.081 -17.380 -3.982 1.00 94.56 91 ALA A CA 1
ATOM 667 C C . ALA A 1 91 ? 5.898 -16.381 -4.818 1.00 94.56 91 ALA A C 1
ATOM 669 O O . ALA A 1 91 ? 7.032 -16.685 -5.176 1.00 94.56 91 ALA A O 1
ATOM 670 N N . GLN A 1 92 ? 5.321 -15.230 -5.176 1.00 95.25 92 GLN A N 1
ATOM 671 C CA . GLN A 1 92 ? 5.871 -14.352 -6.217 1.00 95.25 92 GLN A CA 1
ATOM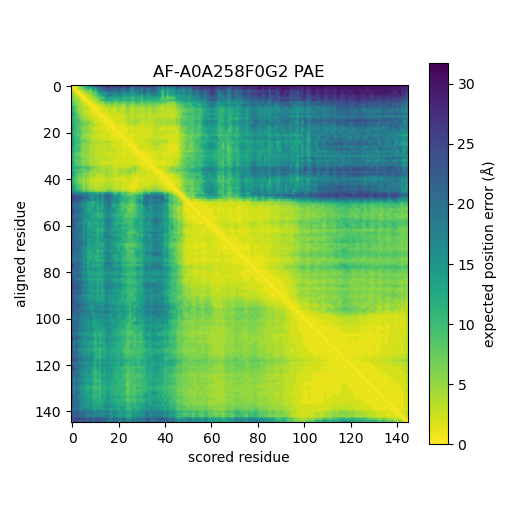 672 C C . GLN A 1 92 ? 6.110 -12.910 -5.761 1.00 95.25 92 GLN A C 1
ATOM 674 O O . GLN A 1 92 ? 6.853 -12.187 -6.423 1.00 95.25 92 GLN A O 1
ATOM 679 N N . ALA A 1 93 ? 5.482 -12.452 -4.675 1.00 92.25 93 ALA A N 1
ATOM 680 C CA . ALA A 1 93 ? 5.629 -11.068 -4.247 1.00 92.25 93 ALA A CA 1
ATOM 681 C C . ALA A 1 93 ? 6.932 -10.862 -3.475 1.00 92.25 93 ALA A C 1
ATOM 683 O O . ALA A 1 93 ? 7.304 -11.648 -2.605 1.00 92.25 93 ALA A O 1
ATOM 684 N N . LEU A 1 94 ? 7.586 -9.739 -3.757 1.00 93.06 94 LEU A N 1
ATOM 685 C CA . LEU A 1 94 ? 8.761 -9.279 -3.034 1.00 93.06 94 LEU A CA 1
ATOM 686 C C . LEU A 1 94 ? 8.442 -7.915 -2.425 1.00 93.06 94 LEU A C 1
ATOM 688 O O . LEU A 1 94 ? 7.993 -7.001 -3.123 1.00 93.06 94 LEU A O 1
ATOM 692 N N . VAL A 1 95 ? 8.622 -7.794 -1.108 1.00 89.81 95 VAL A N 1
ATOM 693 C CA . VAL A 1 95 ? 8.384 -6.533 -0.397 1.00 89.81 95 VAL A CA 1
ATOM 694 C C . VAL A 1 95 ? 9.421 -5.524 -0.865 1.00 89.81 95 VAL A C 1
ATOM 696 O O . VAL A 1 95 ? 10.623 -5.751 -0.732 1.00 89.81 95 VAL A O 1
ATOM 699 N N . ARG A 1 96 ? 8.956 -4.408 -1.425 1.00 89.62 96 ARG A N 1
ATOM 700 C CA . ARG A 1 96 ? 9.856 -3.350 -1.873 1.00 89.62 96 ARG A CA 1
ATOM 701 C C . ARG A 1 96 ? 10.465 -2.617 -0.657 1.00 89.62 96 ARG A C 1
ATOM 703 O O . ARG A 1 96 ? 9.712 -2.308 0.269 1.00 89.62 96 ARG A O 1
ATOM 710 N N . PRO A 1 97 ? 11.785 -2.343 -0.631 1.00 89.19 97 PRO A N 1
ATOM 711 C CA . PRO A 1 97 ? 12.426 -1.622 0.473 1.00 89.19 97 PRO A CA 1
ATOM 712 C C . PRO A 1 97 ? 11.844 -0.221 0.668 1.00 89.19 97 PRO A C 1
ATOM 714 O O . PRO A 1 97 ? 11.683 0.515 -0.290 1.00 89.19 97 PRO A O 1
ATOM 717 N N . VAL A 1 98 ? 11.558 0.206 1.894 1.00 91.44 98 VAL A N 1
ATOM 718 C CA . VAL A 1 98 ? 11.040 1.567 2.113 1.00 91.44 98 VAL A CA 1
ATOM 719 C C . VAL A 1 98 ? 12.163 2.586 1.910 1.00 91.44 98 VAL A C 1
ATOM 721 O O . VAL A 1 98 ? 13.154 2.532 2.630 1.00 91.44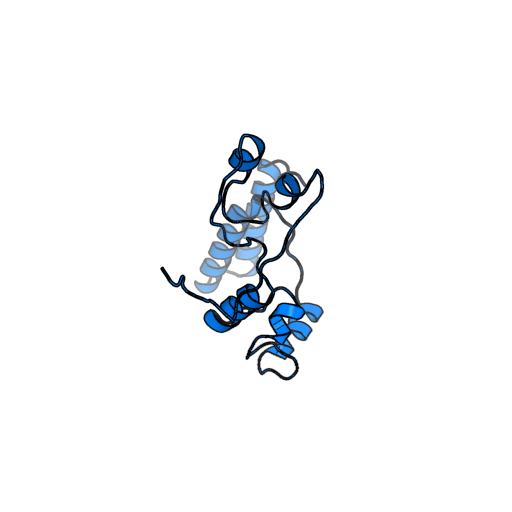 98 VAL A O 1
ATOM 724 N N . THR A 1 99 ? 11.997 3.525 0.973 1.00 93.00 99 THR A N 1
ATOM 725 C CA . THR A 1 99 ? 12.962 4.608 0.730 1.00 93.00 99 THR A CA 1
ATOM 726 C C . THR A 1 99 ? 12.270 5.929 0.356 1.00 93.00 99 THR A C 1
ATOM 728 O O . THR A 1 99 ? 11.315 5.921 -0.429 1.00 93.00 99 THR A O 1
ATOM 731 N N . PRO A 1 100 ? 12.739 7.087 0.865 1.00 94.62 100 PRO A N 1
ATOM 732 C CA . PRO A 1 100 ? 12.305 8.403 0.389 1.00 94.62 100 PRO A CA 1
ATOM 733 C C . PRO A 1 100 ? 12.574 8.646 -1.106 1.00 94.62 100 PRO A C 1
ATOM 735 O O . PRO A 1 100 ? 11.860 9.431 -1.731 1.00 94.62 100 PRO A O 1
ATOM 738 N N . GLY A 1 101 ? 13.556 7.952 -1.696 1.00 95.50 101 GLY A N 1
ATOM 739 C CA . GLY A 1 101 ? 13.942 8.111 -3.103 1.00 95.50 101 GLY A CA 1
ATOM 740 C C . GLY A 1 101 ? 12.889 7.653 -4.120 1.00 95.50 101 GLY A C 1
ATOM 741 O O . GLY A 1 101 ? 13.030 7.916 -5.315 1.00 95.50 101 GLY A O 1
ATOM 742 N N . TYR A 1 102 ? 11.798 7.009 -3.685 1.00 95.44 102 TYR A N 1
ATOM 743 C CA . TYR A 1 102 ? 10.794 6.464 -4.604 1.00 95.44 102 TYR A CA 1
ATOM 744 C C . TYR A 1 102 ? 10.163 7.489 -5.537 1.00 95.44 102 TYR A C 1
ATOM 746 O O . TYR A 1 102 ? 9.836 7.158 -6.674 1.00 95.44 102 TYR A O 1
ATOM 754 N N . VAL A 1 103 ? 9.997 8.727 -5.078 1.00 94.69 103 VAL A N 1
ATOM 755 C CA . VAL A 1 103 ? 9.389 9.788 -5.889 1.00 94.69 103 VAL A CA 1
ATOM 756 C C . VAL A 1 103 ? 10.233 10.157 -7.110 1.00 94.69 103 VAL A C 1
ATOM 758 O O . VAL A 1 103 ? 9.669 10.595 -8.112 1.00 94.69 103 VAL A O 1
ATOM 761 N N . VAL A 1 104 ? 11.557 9.979 -7.039 1.00 96.56 104 VAL A N 1
ATOM 762 C CA . VAL A 1 104 ? 12.473 10.192 -8.166 1.00 96.56 104 VAL A CA 1
ATOM 763 C C . VAL A 1 104 ? 12.561 8.914 -8.989 1.00 96.56 104 VAL A C 1
ATOM 765 O O . VAL A 1 104 ? 12.243 8.935 -10.175 1.00 96.56 104 VAL A O 1
ATOM 768 N N . GLN A 1 105 ? 12.866 7.783 -8.347 1.00 96.56 105 GLN A N 1
ATOM 769 C CA . GLN A 1 105 ? 13.013 6.483 -9.012 1.00 96.56 105 GLN A CA 1
ATOM 770 C C . GLN A 1 105 ? 11.798 6.115 -9.874 1.00 96.56 105 GLN A C 1
ATOM 772 O O . GLN A 1 105 ? 11.958 5.678 -11.012 1.00 96.56 105 GLN A O 1
ATOM 777 N N . ALA A 1 106 ? 10.577 6.327 -9.367 1.00 96.75 106 ALA A N 1
ATOM 778 C CA . ALA A 1 106 ? 9.356 6.043 -10.115 1.00 96.75 106 ALA A CA 1
ATOM 779 C C . ALA A 1 106 ? 9.229 6.905 -11.380 1.00 96.75 106 ALA A C 1
ATOM 781 O O . ALA A 1 106 ? 8.839 6.384 -12.419 1.00 96.75 106 ALA A O 1
ATOM 782 N N . LYS A 1 107 ? 9.598 8.190 -11.315 1.00 98.00 107 LYS A N 1
ATOM 783 C CA . LYS A 1 107 ? 9.526 9.105 -12.465 1.00 98.00 107 LYS A CA 1
ATOM 784 C C . LYS A 1 107 ? 10.572 8.782 -13.524 1.00 98.00 107 LYS A C 1
ATOM 786 O O . LYS A 1 107 ? 10.258 8.813 -14.710 1.00 98.00 107 LYS A O 1
ATOM 791 N N . VAL A 1 108 ? 11.794 8.455 -13.103 1.00 98.38 108 VAL A N 1
ATOM 792 C CA . VAL A 1 108 ? 12.864 8.046 -14.025 1.00 98.38 108 VAL A CA 1
ATOM 793 C C . VAL A 1 108 ? 12.470 6.754 -14.741 1.00 98.38 108 VAL A C 1
ATOM 795 O O . VAL A 1 108 ? 12.565 6.668 -15.963 1.00 98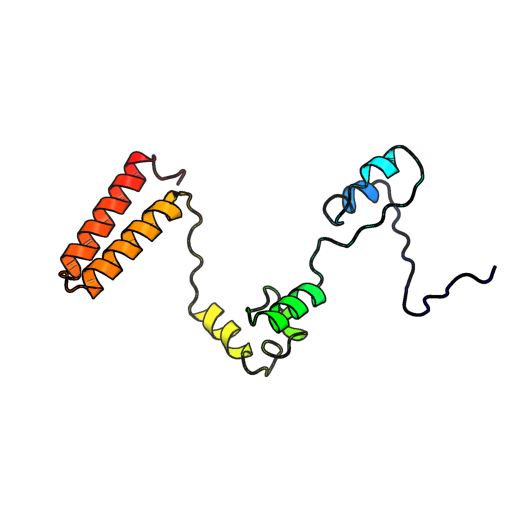.38 108 VAL A O 1
ATOM 798 N N . PHE A 1 109 ? 11.937 5.778 -14.001 1.00 97.69 109 PHE A N 1
ATOM 799 C CA . PHE A 1 109 ? 11.434 4.534 -14.576 1.00 97.69 109 PHE A CA 1
ATOM 800 C C . PHE A 1 109 ? 10.246 4.756 -15.527 1.00 97.69 109 PHE A C 1
ATOM 802 O O . PHE A 1 109 ? 10.225 4.200 -16.622 1.00 97.69 109 PHE A O 1
ATOM 809 N N . GLU A 1 110 ? 9.275 5.592 -15.145 1.00 98.44 110 GLU A N 1
ATOM 810 C CA . GLU A 1 110 ? 8.131 5.954 -15.993 1.00 98.44 110 GLU A CA 1
ATOM 811 C C . GLU A 1 110 ? 8.587 6.588 -17.312 1.00 98.44 110 GLU A C 1
ATOM 813 O O . GLU A 1 110 ? 8.147 6.168 -18.384 1.00 98.44 110 GLU A O 1
ATOM 818 N N . LYS A 1 111 ? 9.527 7.539 -17.246 1.00 98.44 111 LYS A N 1
ATOM 819 C CA . LYS A 1 111 ? 10.137 8.151 -18.429 1.00 98.44 111 LYS A CA 1
ATOM 820 C C . LYS A 1 111 ? 10.840 7.108 -19.297 1.00 98.44 111 LYS A C 1
ATOM 822 O O . LYS A 1 111 ? 10.610 7.084 -20.500 1.00 98.44 111 LYS A O 1
ATOM 827 N N . ALA A 1 112 ? 11.660 6.240 -18.706 1.00 98.69 112 ALA A N 1
ATOM 828 C CA . ALA A 1 112 ? 12.383 5.204 -19.440 1.00 98.69 112 ALA A CA 1
ATOM 829 C C . ALA A 1 112 ? 11.430 4.274 -20.208 1.00 98.69 112 ALA A C 1
ATOM 831 O O . ALA A 1 112 ? 11.642 4.004 -21.389 1.00 98.69 112 ALA A O 1
ATOM 832 N N . LEU A 1 113 ? 10.338 3.835 -19.571 1.00 98.50 113 LEU A N 1
ATOM 833 C CA . LEU A 1 113 ? 9.316 3.026 -20.236 1.00 98.50 113 LEU A CA 1
ATOM 834 C C . LEU A 1 113 ? 8.600 3.788 -21.355 1.00 98.50 113 LEU A C 1
ATOM 836 O O . LEU A 1 113 ? 8.331 3.203 -22.404 1.00 98.50 113 LEU A O 1
ATOM 840 N N . ALA A 1 114 ? 8.303 5.073 -21.156 1.00 98.62 114 ALA A N 1
ATOM 841 C CA . ALA A 1 114 ? 7.694 5.906 -22.188 1.00 98.62 114 ALA A CA 1
ATOM 842 C C . ALA A 1 114 ? 8.633 6.099 -23.391 1.00 98.62 114 ALA A C 1
ATOM 844 O O . ALA A 1 114 ? 8.199 5.967 -24.533 1.00 98.62 114 ALA A O 1
ATOM 845 N N . ASP A 1 115 ? 9.918 6.357 -23.152 1.00 98.69 115 ASP A N 1
ATOM 846 C CA . ASP A 1 115 ? 10.933 6.504 -24.199 1.00 98.69 115 ASP A CA 1
ATOM 847 C C . ASP A 1 115 ? 11.074 5.198 -25.004 1.00 98.69 115 ASP A C 1
ATOM 849 O O . ASP A 1 115 ? 11.033 5.221 -26.236 1.00 98.69 115 ASP A O 1
ATOM 853 N N . ILE A 1 116 ? 11.138 4.046 -24.325 1.00 98.69 116 ILE A N 1
ATOM 854 C CA . ILE A 1 116 ? 11.171 2.717 -24.963 1.00 98.69 116 ILE A CA 1
ATOM 855 C C . ILE A 1 116 ? 9.906 2.469 -25.790 1.00 98.69 116 ILE A C 1
ATOM 857 O O . ILE A 1 116 ? 9.992 2.031 -26.937 1.00 98.69 116 ILE A O 1
ATOM 861 N N . ALA A 1 117 ? 8.726 2.774 -25.243 1.00 98.50 117 ALA A N 1
ATOM 862 C CA . ALA A 1 117 ? 7.464 2.627 -25.966 1.00 98.50 117 ALA A CA 1
ATOM 863 C C . ALA A 1 117 ? 7.409 3.502 -27.233 1.00 98.50 117 ALA A C 1
ATOM 865 O O . ALA A 1 117 ? 6.764 3.126 -28.210 1.00 98.50 117 ALA A O 1
ATOM 866 N N . ASN A 1 118 ? 8.123 4.631 -27.237 1.00 98.50 118 ASN A N 1
ATOM 867 C CA . ASN A 1 118 ? 8.271 5.528 -28.383 1.00 98.50 118 ASN A CA 1
ATOM 868 C C . ASN A 1 118 ? 9.427 5.147 -29.331 1.00 98.50 118 ASN A C 1
ATOM 870 O O . ASN A 1 118 ? 9.709 5.884 -30.276 1.00 98.50 118 ASN A O 1
ATOM 874 N N . GLY A 1 119 ? 10.073 3.995 -29.122 1.00 98.44 119 GLY A N 1
ATOM 875 C CA . GLY A 1 119 ? 11.087 3.443 -30.023 1.00 98.44 119 GLY A CA 1
ATOM 876 C C . GLY A 1 119 ? 12.534 3.774 -29.659 1.00 98.44 119 GLY A C 1
ATOM 877 O O . GLY A 1 119 ? 13.414 3.598 -30.502 1.00 98.44 119 GLY A O 1
ATOM 878 N N . ALA A 1 120 ? 12.804 4.248 -28.439 1.00 98.56 120 ALA A N 1
ATOM 879 C CA . ALA A 1 120 ? 14.174 4.357 -27.946 1.00 98.56 120 ALA A CA 1
ATOM 880 C C . ALA A 1 120 ? 14.833 2.972 -27.791 1.00 98.56 120 ALA A C 1
ATOM 882 O O . ALA A 1 120 ? 14.161 1.954 -27.609 1.00 98.56 120 ALA A O 1
ATOM 883 N N . GLU A 1 121 ? 16.165 2.936 -27.868 1.00 98.62 121 GLU A N 1
ATOM 884 C CA . GLU A 1 121 ? 16.936 1.701 -27.698 1.00 98.62 121 GLU A CA 1
ATOM 885 C C . GLU A 1 121 ? 16.868 1.238 -26.235 1.00 98.62 121 GLU A C 1
ATOM 887 O O . GLU A 1 121 ? 17.202 1.991 -25.320 1.00 98.62 121 GLU A O 1
ATOM 892 N N . VAL A 1 122 ? 16.434 -0.004 -26.012 1.00 98.38 122 VAL A N 1
ATOM 893 C CA . VAL A 1 122 ? 16.066 -0.502 -24.680 1.00 98.38 122 VAL A CA 1
ATOM 894 C C . VAL A 1 122 ? 17.237 -0.475 -23.707 1.00 98.38 122 VAL A C 1
ATOM 896 O O . VAL A 1 122 ? 17.078 -0.021 -22.576 1.00 98.38 122 VAL A O 1
ATOM 899 N N . THR A 1 123 ? 18.404 -0.958 -24.130 1.00 98.50 123 THR A N 1
ATOM 900 C CA . THR A 1 123 ? 19.566 -1.082 -23.241 1.00 98.50 123 THR A CA 1
ATOM 901 C C . THR A 1 123 ? 20.064 0.302 -22.863 1.00 98.50 123 THR A C 1
ATOM 903 O O . THR A 1 123 ? 20.177 0.615 -21.683 1.00 98.50 123 THR A O 1
ATOM 906 N N . ALA A 1 124 ? 20.242 1.172 -23.860 1.00 98.56 124 ALA A N 1
ATOM 907 C CA . ALA A 1 124 ? 20.725 2.529 -23.632 1.00 98.56 124 ALA A CA 1
ATOM 908 C C . ALA A 1 124 ? 19.773 3.353 -22.747 1.00 98.56 124 ALA A C 1
ATOM 910 O O . ALA A 1 124 ? 20.220 4.124 -21.899 1.00 98.56 124 ALA A O 1
ATOM 911 N N . THR A 1 125 ? 18.457 3.194 -22.920 1.00 98.75 125 THR A N 1
ATOM 912 C CA . THR A 1 125 ? 17.468 3.902 -22.099 1.00 98.75 125 THR A CA 1
ATOM 913 C C . THR A 1 125 ? 17.456 3.404 -20.656 1.00 98.75 125 THR A C 1
ATOM 915 O O . THR A 1 125 ? 17.348 4.219 -19.738 1.00 98.75 125 THR A O 1
ATOM 918 N N . LEU A 1 126 ? 17.581 2.093 -20.434 1.00 98.56 126 LEU A N 1
ATOM 919 C CA . LEU A 1 126 ? 17.647 1.538 -19.082 1.00 98.56 126 LEU A CA 1
ATOM 920 C C . LEU A 1 126 ? 18.961 1.895 -18.379 1.00 98.56 126 LEU A C 1
ATOM 922 O O . LEU A 1 126 ? 18.917 2.242 -17.202 1.00 98.56 126 LEU A O 1
ATOM 926 N N . ASP A 1 127 ? 20.092 1.888 -19.086 1.00 98.69 127 ASP A N 1
ATOM 927 C CA . ASP A 1 127 ? 21.385 2.306 -18.531 1.00 98.69 127 ASP A CA 1
ATOM 928 C C . ASP A 1 127 ? 21.338 3.772 -18.079 1.00 98.69 127 ASP A C 1
ATOM 930 O O . ASP A 1 127 ? 21.666 4.084 -16.936 1.00 98.69 127 ASP A O 1
ATOM 934 N N . ALA A 1 128 ? 20.808 4.666 -18.921 1.00 98.62 128 ALA A N 1
ATOM 935 C CA . ALA A 1 128 ? 20.645 6.075 -18.564 1.00 98.62 128 ALA A CA 1
ATOM 936 C C . ALA A 1 128 ? 19.727 6.275 -17.343 1.00 98.62 128 ALA A C 1
ATOM 938 O O . ALA A 1 128 ? 19.990 7.126 -16.494 1.00 98.62 128 ALA A O 1
ATOM 939 N N . ALA A 1 129 ? 18.657 5.480 -17.234 1.00 98.69 129 ALA A N 1
ATOM 940 C CA . ALA A 1 129 ? 17.764 5.510 -16.080 1.00 98.69 129 ALA A CA 1
ATOM 941 C C . ALA A 1 129 ? 18.466 5.048 -14.791 1.00 98.69 129 ALA A C 1
ATOM 943 O O . ALA A 1 129 ? 18.256 5.634 -13.728 1.00 98.69 129 ALA A O 1
ATOM 944 N N . VAL A 1 130 ? 19.306 4.013 -14.879 1.00 98.44 130 VAL A N 1
ATOM 945 C CA . VAL A 1 130 ? 20.119 3.531 -13.755 1.00 98.44 130 VAL A CA 1
ATOM 946 C C . VAL A 1 130 ? 21.121 4.597 -13.319 1.00 98.44 130 VAL A C 1
ATOM 948 O O . VAL A 1 130 ? 21.220 4.872 -12.123 1.00 98.44 130 VAL A O 1
ATOM 951 N N . ASP A 1 131 ? 21.813 5.233 -14.262 1.00 98.62 131 ASP A N 1
ATOM 952 C CA . ASP A 1 131 ? 22.774 6.299 -13.972 1.00 98.62 131 ASP A CA 1
ATOM 953 C C . ASP A 1 131 ? 22.110 7.487 -13.267 1.00 98.62 131 ASP A C 1
ATOM 955 O O . ASP A 1 131 ? 22.618 7.979 -12.257 1.00 98.62 131 ASP A O 1
ATOM 959 N N . GLU A 1 132 ? 20.939 7.918 -13.745 1.00 98.50 132 GLU A N 1
ATOM 960 C CA . GLU A 1 132 ? 20.181 9.014 -13.136 1.00 98.50 132 GLU A CA 1
ATOM 961 C C . GLU A 1 132 ? 19.731 8.674 -11.706 1.00 98.50 132 GLU A C 1
ATOM 963 O O . GLU A 1 132 ? 19.894 9.486 -10.792 1.00 98.50 132 GLU A O 1
ATOM 968 N N . ILE A 1 133 ? 19.221 7.456 -11.487 1.00 97.88 133 ILE A N 1
ATOM 969 C CA . ILE A 1 133 ? 18.817 6.984 -10.156 1.00 97.88 133 ILE A CA 1
ATOM 970 C C . ILE A 1 133 ? 20.019 6.912 -9.209 1.00 97.88 133 ILE A C 1
ATOM 972 O O . ILE A 1 133 ? 19.923 7.354 -8.065 1.00 97.88 133 ILE A O 1
ATOM 976 N N . ASN A 1 134 ? 21.152 6.378 -9.665 1.00 97.81 134 ASN A N 1
ATOM 977 C CA . ASN A 1 134 ? 22.355 6.268 -8.842 1.00 97.81 134 ASN A CA 1
ATOM 978 C C . ASN A 1 134 ? 22.903 7.648 -8.460 1.00 97.81 134 ASN A C 1
ATOM 980 O O . ASN A 1 134 ? 23.243 7.867 -7.298 1.00 97.81 134 ASN A O 1
ATOM 984 N N . ALA A 1 135 ? 22.925 8.591 -9.404 1.00 98.19 135 ALA A N 1
ATOM 985 C CA . ALA A 1 135 ? 23.355 9.962 -9.146 1.00 98.19 135 ALA A CA 1
ATOM 986 C C . ALA A 1 135 ? 22.451 10.668 -8.121 1.00 98.19 135 ALA A C 1
ATOM 988 O O . ALA A 1 135 ? 22.936 11.398 -7.255 1.00 98.19 135 ALA A O 1
ATOM 989 N N . ASP A 1 136 ? 21.137 10.443 -8.187 1.00 98.00 136 ASP A N 1
ATOM 990 C CA . ASP A 1 136 ? 20.190 10.968 -7.204 1.00 98.00 136 ASP A CA 1
ATOM 991 C C . ASP A 1 136 ? 20.396 10.342 -5.815 1.00 98.00 136 ASP A C 1
ATOM 993 O O . ASP A 1 136 ? 20.475 11.064 -4.819 1.00 98.00 136 ASP A O 1
ATOM 997 N N . ILE A 1 137 ? 20.578 9.021 -5.731 1.00 96.69 137 ILE A N 1
ATOM 998 C CA . ILE A 1 137 ? 20.891 8.334 -4.469 1.00 96.69 137 ILE A CA 1
ATOM 999 C C . ILE A 1 137 ? 22.172 8.902 -3.842 1.00 96.69 137 ILE A C 1
ATOM 1001 O O . ILE A 1 137 ? 22.178 9.229 -2.653 1.00 96.69 137 ILE A O 1
ATOM 1005 N N . GLU A 1 138 ? 23.241 9.064 -4.626 1.00 97.19 138 GLU A N 1
ATOM 1006 C CA . GLU A 1 138 ? 24.516 9.617 -4.156 1.00 97.19 138 GLU A CA 1
ATOM 1007 C C . GLU A 1 138 ? 24.351 11.058 -3.655 1.00 97.19 138 GLU A C 1
ATOM 1009 O O . GLU A 1 138 ? 24.758 11.392 -2.538 1.00 97.19 138 GLU A O 1
ATOM 1014 N N . LYS A 1 139 ? 23.671 11.904 -4.435 1.00 97.38 139 LYS A N 1
ATOM 1015 C CA . LYS A 1 139 ? 23.415 13.310 -4.094 1.00 97.38 139 LYS A CA 1
ATOM 1016 C C . LYS A 1 139 ? 22.623 13.478 -2.796 1.00 97.38 139 LYS A C 1
ATOM 1018 O O . LYS A 1 139 ? 22.776 14.492 -2.115 1.00 97.38 139 LYS A O 1
ATOM 1023 N N . ASN A 1 140 ? 21.790 12.499 -2.451 1.00 96.88 140 ASN A N 1
ATOM 1024 C CA . ASN A 1 140 ? 20.973 12.499 -1.240 1.00 96.88 140 ASN A CA 1
ATOM 1025 C C . ASN A 1 140 ? 21.565 11.628 -0.116 1.00 96.88 140 ASN A C 1
ATOM 1027 O O . ASN A 1 140 ? 20.852 11.274 0.825 1.00 96.88 140 ASN A O 1
ATOM 1031 N N . GLY A 1 141 ? 22.854 11.273 -0.197 1.00 95.44 141 GLY A N 1
ATOM 1032 C CA . GLY A 1 141 ? 23.552 10.534 0.857 1.00 95.44 141 GLY A CA 1
ATOM 1033 C C . GLY A 1 141 ? 22.919 9.174 1.155 1.00 95.44 141 GLY A C 1
ATOM 1034 O O . GLY A 1 141 ? 22.779 8.808 2.318 1.00 95.44 141 GLY A O 1
ATOM 1035 N N . GLY A 1 142 ? 22.455 8.466 0.122 1.00 93.62 142 GLY A N 1
ATOM 1036 C CA . GLY A 1 142 ? 21.856 7.137 0.263 1.00 93.62 142 GLY A CA 1
ATOM 1037 C C . GLY A 1 142 ? 20.411 7.128 0.769 1.00 93.62 142 GLY A C 1
ATOM 1038 O O . GLY A 1 142 ? 19.868 6.054 1.009 1.00 93.62 142 GLY A O 1
ATOM 1039 N N . TYR A 1 143 ? 19.766 8.290 0.945 1.00 92.31 143 TYR A N 1
ATOM 1040 C CA . TYR A 1 143 ? 18.413 8.400 1.515 1.00 92.31 143 TYR A CA 1
ATOM 1041 C C . TYR A 1 143 ? 18.257 7.802 2.927 1.00 92.31 143 TYR A C 1
ATOM 1043 O O . TYR A 1 143 ? 17.155 7.428 3.335 1.00 92.31 143 TYR A O 1
ATOM 1051 N N . GLY A 1 144 ? 19.347 7.758 3.697 1.00 84.19 144 GLY A N 1
ATOM 1052 C CA . GLY A 1 144 ? 19.355 7.208 5.055 1.00 84.19 144 GLY A CA 1
ATOM 1053 C C . GLY A 1 144 ? 19.497 5.684 5.124 1.00 84.19 144 GLY A C 1
ATOM 1054 O O . GLY A 1 144 ? 19.191 5.111 6.171 1.00 84.19 144 GLY A O 1
ATOM 1055 N N . HIS A 1 145 ? 19.937 5.049 4.033 1.00 74.00 145 HIS A N 1
ATOM 1056 C CA . HIS A 1 145 ? 20.424 3.666 4.001 1.00 74.00 145 HIS A CA 1
ATOM 1057 C C . HIS A 1 145 ? 21.943 3.589 4.166 1.00 74.00 145 HIS 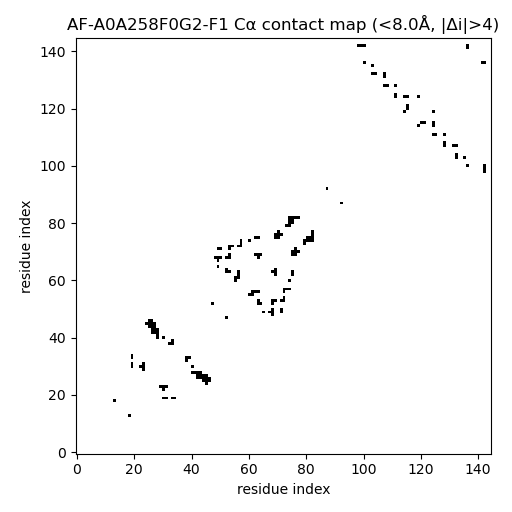A C 1
ATOM 1059 O O . HIS A 1 145 ? 22.632 4.559 3.778 1.00 74.00 145 HIS A O 1
#